Protein AF-A0A484WX35-F1 (afdb_monomer_lite)

Structure (mmCIF, N/CA/C/O backbone):
data_AF-A0A484WX35-F1
#
_entry.id   AF-A0A484WX35-F1
#
loop_
_atom_site.group_PDB
_atom_site.id
_atom_site.type_symbol
_atom_site.label_atom_id
_atom_site.label_alt_id
_atom_site.label_comp_id
_atom_site.label_asym_id
_atom_site.label_entity_id
_atom_site.label_seq_id
_atom_site.pdbx_PDB_ins_code
_atom_site.Cartn_x
_atom_site.Cartn_y
_atom_site.Cartn_z
_atom_site.occupancy
_atom_site.B_iso_or_equiv
_atom_site.auth_seq_id
_atom_site.auth_comp_id
_atom_site.auth_asym_id
_atom_site.auth_atom_id
_atom_site.pdbx_PDB_model_num
ATOM 1 N N . MET A 1 1 ? 3.132 -15.502 30.013 1.00 73.62 1 MET A N 1
ATOM 2 C CA . MET A 1 1 ? 2.222 -15.610 28.847 1.00 73.62 1 MET A CA 1
ATOM 3 C C . MET A 1 1 ? 1.231 -14.447 28.733 1.00 73.62 1 MET A C 1
ATOM 5 O O . MET A 1 1 ? 0.988 -14.011 27.617 1.00 73.62 1 MET A O 1
ATOM 9 N N . ALA A 1 2 ? 0.716 -13.881 29.837 1.00 88.44 2 ALA A N 1
ATOM 10 C CA . ALA A 1 2 ? -0.251 -12.769 29.806 1.00 88.44 2 ALA A CA 1
ATOM 11 C C . ALA A 1 2 ? 0.219 -11.498 29.056 1.00 88.44 2 ALA A C 1
ATOM 13 O O . ALA A 1 2 ? -0.561 -10.892 28.330 1.00 88.44 2 ALA A O 1
ATOM 14 N N . THR A 1 3 ? 1.499 -11.123 29.156 1.00 91.75 3 THR A N 1
ATOM 15 C CA . THR A 1 3 ? 2.064 -9.933 28.487 1.00 91.75 3 THR A CA 1
ATOM 16 C C . THR A 1 3 ? 2.015 -10.021 26.959 1.00 91.75 3 THR A C 1
ATOM 18 O O . THR A 1 3 ? 1.746 -9.033 26.283 1.00 91.75 3 THR A O 1
ATOM 21 N N . MET A 1 4 ? 2.226 -11.224 26.414 1.00 95.12 4 MET A N 1
ATOM 22 C CA . MET A 1 4 ? 2.121 -11.485 24.975 1.00 95.12 4 MET A CA 1
ATOM 23 C C . MET A 1 4 ? 0.665 -11.393 24.515 1.00 95.12 4 MET A C 1
ATOM 25 O O . MET A 1 4 ? 0.382 -10.747 23.512 1.00 95.12 4 MET A O 1
ATOM 29 N N . ALA A 1 5 ? -0.266 -11.973 25.281 1.00 93.81 5 ALA A N 1
ATOM 30 C CA . ALA A 1 5 ? -1.695 -11.911 24.975 1.00 93.81 5 ALA A CA 1
ATOM 31 C C . ALA A 1 5 ? -2.225 -10.466 24.947 1.00 93.81 5 ALA A C 1
ATOM 33 O O . ALA A 1 5 ? -3.012 -10.125 24.069 1.00 93.81 5 ALA A O 1
ATOM 34 N N . PHE A 1 6 ? -1.745 -9.605 25.851 1.00 94.88 6 PHE A N 1
ATOM 35 C CA . PHE A 1 6 ? -2.097 -8.185 25.859 1.00 94.88 6 PHE A CA 1
ATOM 36 C C . PHE A 1 6 ? -1.656 -7.466 24.576 1.00 94.88 6 PHE A C 1
ATOM 38 O O . PHE A 1 6 ? -2.465 -6.792 23.948 1.00 94.88 6 PHE A O 1
ATOM 45 N N . GLY A 1 7 ? -0.403 -7.635 24.142 1.00 95.06 7 GLY A N 1
ATOM 46 C CA . GLY A 1 7 ? 0.080 -7.024 22.897 1.00 95.06 7 GLY A CA 1
ATOM 47 C C . GLY A 1 7 ? -0.605 -7.589 21.647 1.00 95.06 7 GLY A C 1
ATOM 48 O O . GLY A 1 7 ? -1.023 -6.833 20.770 1.00 95.06 7 GLY A O 1
ATOM 49 N N . LEU A 1 8 ? -0.776 -8.913 21.586 1.00 96.00 8 LEU A N 1
ATOM 50 C CA . LEU A 1 8 ? -1.428 -9.589 20.462 1.00 96.00 8 LEU A CA 1
ATOM 51 C C . LEU A 1 8 ? -2.899 -9.194 20.316 1.00 96.00 8 LEU A C 1
ATOM 53 O O . LEU A 1 8 ? -3.369 -9.072 19.191 1.00 96.00 8 LEU A O 1
ATOM 57 N N . PHE A 1 9 ? -3.609 -8.944 21.417 1.00 96.06 9 PHE A N 1
ATOM 58 C CA . PHE A 1 9 ? -4.985 -8.451 21.377 1.00 96.06 9 PHE A CA 1
ATOM 59 C C . PHE A 1 9 ? -5.096 -7.146 20.580 1.00 96.06 9 PHE A C 1
ATOM 61 O O . PHE A 1 9 ? -5.893 -7.056 19.646 1.00 96.06 9 PHE A O 1
ATOM 68 N N . TRP A 1 10 ? -4.257 -6.159 20.899 1.00 96.75 10 TRP A N 1
ATOM 69 C CA . TRP A 1 10 ? -4.261 -4.881 20.191 1.00 96.75 10 TRP A CA 1
ATOM 70 C C . TRP A 1 10 ? -3.809 -5.030 18.742 1.00 96.75 10 TRP A C 1
ATOM 72 O O . TRP A 1 10 ? -4.426 -4.434 17.866 1.00 96.75 10 TRP A O 1
ATOM 82 N N . LEU A 1 11 ? -2.794 -5.858 18.469 1.00 96.62 11 LEU A N 1
ATOM 83 C CA . LEU A 1 11 ? -2.334 -6.135 17.104 1.00 96.62 11 LEU A CA 1
ATOM 84 C C . LEU A 1 11 ? -3.434 -6.761 16.247 1.00 96.62 11 LEU A C 1
ATOM 86 O O . LEU A 1 11 ? -3.688 -6.291 15.142 1.00 96.62 11 LEU A O 1
ATOM 90 N N . ILE A 1 12 ? -4.108 -7.791 16.760 1.00 97.38 12 ILE A N 1
ATOM 91 C CA . ILE A 1 12 ? -5.216 -8.443 16.061 1.00 97.38 12 ILE A CA 1
ATOM 92 C C . ILE A 1 12 ? -6.347 -7.440 15.846 1.00 97.38 12 ILE A C 1
ATOM 94 O O . ILE A 1 12 ? -6.882 -7.372 14.745 1.00 97.38 12 ILE A O 1
ATOM 98 N N . TRP A 1 13 ? -6.677 -6.613 16.843 1.00 96.81 13 TRP A N 1
ATOM 99 C CA . TRP A 1 13 ? -7.694 -5.575 16.681 1.00 96.81 13 TRP A CA 1
ATOM 100 C C . TRP A 1 13 ? -7.327 -4.605 15.559 1.00 96.81 13 TRP A C 1
ATOM 102 O O . TRP A 1 13 ? -8.120 -4.415 14.634 1.00 96.81 13 TRP A O 1
ATOM 112 N N . ILE A 1 14 ? -6.150 -3.974 15.610 1.00 96.12 14 ILE A N 1
ATOM 113 C CA . ILE A 1 14 ? -5.771 -2.978 14.599 1.00 96.12 14 ILE A CA 1
ATOM 114 C C . ILE A 1 14 ? -5.636 -3.617 13.221 1.00 96.12 14 ILE A C 1
ATOM 116 O O . ILE A 1 14 ? -6.026 -2.998 12.234 1.00 96.12 14 ILE A O 1
ATOM 120 N N . LEU A 1 15 ? -5.157 -4.859 13.143 1.00 96.44 15 LEU A N 1
ATOM 121 C CA . LEU A 1 15 ? -5.065 -5.609 11.901 1.00 96.44 15 LEU A CA 1
ATOM 122 C C . LEU A 1 15 ? -6.462 -5.825 11.320 1.00 96.44 15 LEU A C 1
ATOM 124 O O . LEU A 1 15 ? -6.698 -5.470 10.170 1.00 96.44 15 LEU A O 1
ATOM 128 N N . MET A 1 16 ? -7.407 -6.300 12.135 1.00 96.69 16 MET A N 1
ATOM 129 C CA . MET A 1 16 ? -8.800 -6.468 11.724 1.00 96.69 16 MET A CA 1
ATOM 130 C C . MET A 1 16 ? -9.426 -5.138 11.293 1.00 96.69 16 MET A C 1
ATOM 132 O O . MET A 1 16 ? -10.039 -5.084 10.234 1.00 96.69 16 MET A O 1
ATOM 136 N N . SER A 1 17 ? -9.228 -4.048 12.043 1.00 95.06 17 SER A N 1
ATOM 137 C CA . SER A 1 17 ? -9.738 -2.718 11.671 1.00 95.06 17 SER A CA 1
ATOM 138 C C . SER A 1 17 ? -9.109 -2.168 10.389 1.00 95.06 17 SER A C 1
ATOM 140 O O . SER A 1 17 ? -9.754 -1.397 9.682 1.00 95.06 17 SER A O 1
ATOM 142 N N . THR A 1 18 ? -7.845 -2.485 10.114 1.00 95.31 18 THR A N 1
ATOM 143 C CA . THR A 1 18 ? -7.141 -2.027 8.908 1.00 95.31 18 THR A CA 1
ATOM 144 C C . THR A 1 18 ? -7.598 -2.826 7.698 1.00 95.31 18 THR A C 1
ATOM 146 O O . THR A 1 18 ? -7.814 -2.254 6.637 1.00 95.31 18 THR A O 1
ATOM 149 N N . ILE A 1 19 ? -7.813 -4.132 7.867 1.00 95.69 19 ILE A N 1
ATOM 150 C CA . ILE A 1 19 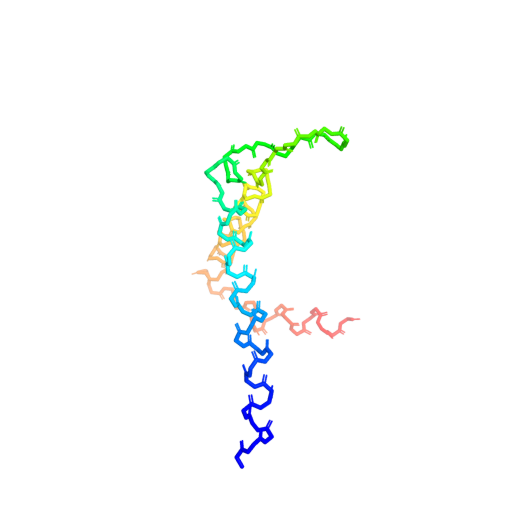? -8.344 -5.007 6.823 1.00 95.69 19 ILE A CA 1
ATOM 151 C C . ILE A 1 19 ? -9.771 -4.600 6.457 1.00 95.69 19 ILE A C 1
ATOM 153 O O . ILE A 1 19 ? -10.043 -4.408 5.279 1.00 95.69 19 ILE A O 1
ATOM 157 N N . THR A 1 20 ? -10.672 -4.420 7.428 1.00 93.69 20 THR A N 1
ATOM 158 C CA . THR A 1 20 ? -12.069 -4.058 7.132 1.00 93.69 20 THR A CA 1
ATOM 159 C C . THR A 1 20 ? -12.160 -2.711 6.424 1.00 93.69 20 THR A C 1
ATOM 161 O O . THR A 1 20 ? -12.696 -2.633 5.325 1.00 93.69 20 THR A O 1
ATOM 164 N N . ARG A 1 21 ? -11.532 -1.667 6.979 1.00 92.19 21 ARG A N 1
ATOM 165 C CA . ARG A 1 21 ? -11.521 -0.325 6.369 1.00 92.19 21 ARG A CA 1
ATOM 166 C C . ARG A 1 21 ? -10.747 -0.273 5.050 1.00 92.19 21 ARG A C 1
ATOM 168 O O . ARG A 1 21 ? -11.088 0.514 4.175 1.00 92.19 21 ARG A O 1
ATOM 175 N N . GLY A 1 22 ? -9.693 -1.075 4.922 1.00 89.75 22 GLY A N 1
ATOM 176 C CA . GLY A 1 22 ? -8.875 -1.155 3.715 1.00 89.75 22 GLY A CA 1
ATOM 177 C C . GLY A 1 22 ? -9.602 -1.847 2.567 1.00 89.75 22 GLY A C 1
ATOM 178 O O . GLY A 1 22 ? -9.543 -1.367 1.440 1.00 89.75 22 GLY A O 1
ATOM 179 N N . ILE A 1 23 ? -10.323 -2.937 2.849 1.00 91.12 23 ILE A N 1
ATOM 180 C CA . ILE A 1 23 ? -11.150 -3.632 1.856 1.00 91.12 23 ILE A CA 1
ATOM 181 C C . ILE A 1 23 ? -12.345 -2.769 1.450 1.00 91.12 23 ILE A C 1
ATOM 183 O O . ILE A 1 23 ? -12.593 -2.647 0.256 1.00 91.12 23 ILE A O 1
ATOM 187 N N . ASP A 1 24 ? -13.017 -2.104 2.393 1.00 86.06 24 ASP A N 1
ATOM 188 C CA . ASP A 1 24 ? -14.110 -1.169 2.077 1.00 86.06 24 ASP A CA 1
ATOM 189 C C . ASP A 1 24 ? -13.644 -0.011 1.171 1.00 86.06 24 ASP A C 1
ATOM 191 O O . ASP A 1 24 ? -14.422 0.528 0.385 1.00 86.06 24 ASP A O 1
ATOM 195 N N . GLY A 1 25 ? -12.362 0.361 1.254 1.00 81.69 25 GLY A N 1
ATOM 196 C CA . GLY A 1 25 ? -11.731 1.348 0.376 1.00 81.69 25 GLY A CA 1
ATOM 197 C C . GLY A 1 25 ? -11.223 0.798 -0.964 1.00 81.69 25 GLY A C 1
ATOM 198 O O . GLY A 1 25 ? -10.918 1.586 -1.861 1.00 81.69 25 GLY A O 1
ATOM 199 N N . MET A 1 26 ? -11.120 -0.526 -1.138 1.00 86.38 26 MET A N 1
ATOM 200 C CA . MET A 1 26 ? -10.676 -1.143 -2.390 1.00 86.38 26 MET A CA 1
ATOM 201 C C . MET A 1 26 ? -11.840 -1.254 -3.373 1.00 86.38 26 MET A C 1
ATOM 203 O O . MET A 1 26 ? -12.688 -2.137 -3.281 1.00 86.38 26 MET A O 1
ATOM 207 N N . SER A 1 27 ? -11.839 -0.376 -4.373 1.00 85.00 27 SER A N 1
ATOM 208 C CA . SER A 1 27 ? -12.772 -0.423 -5.496 1.00 85.00 27 SER A CA 1
ATOM 209 C C . SER A 1 27 ? -12.024 -0.471 -6.824 1.00 85.00 27 SER A C 1
ATOM 211 O O . SER A 1 27 ? -10.882 -0.029 -6.934 1.00 85.00 27 SER A O 1
ATOM 213 N N . LEU A 1 28 ? -12.682 -0.984 -7.863 1.00 80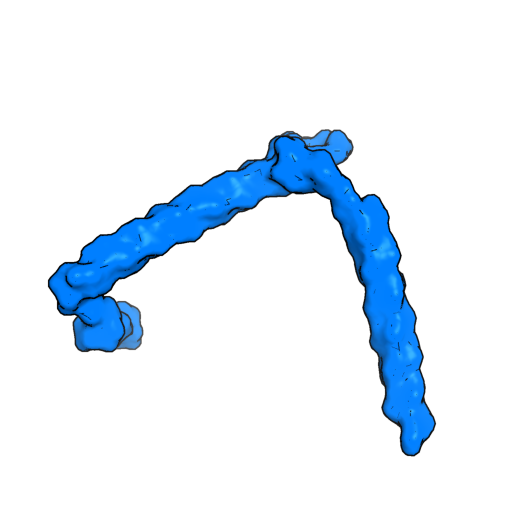.81 28 LEU A N 1
ATOM 214 C CA . LEU A 1 28 ? -12.114 -0.994 -9.213 1.00 80.81 28 LEU A CA 1
ATOM 215 C C . LEU A 1 28 ? -11.897 0.440 -9.734 1.00 80.81 28 LEU A C 1
ATOM 217 O O . LEU A 1 28 ? -10.901 0.708 -10.402 1.00 80.81 28 LEU A O 1
ATOM 221 N N . ALA A 1 29 ? -12.762 1.371 -9.312 1.00 83.94 29 ALA A N 1
ATOM 222 C CA . ALA A 1 29 ? -12.638 2.803 -9.568 1.00 83.94 29 ALA A CA 1
ATOM 223 C C . ALA A 1 29 ? -11.321 3.389 -9.027 1.00 83.94 29 ALA A C 1
ATOM 225 O O . ALA A 1 29 ? -10.691 4.189 -9.710 1.00 83.94 29 ALA A O 1
ATOM 226 N N . LEU A 1 30 ? -10.822 2.921 -7.875 1.00 84.88 30 LEU A N 1
ATOM 227 C CA . LEU A 1 30 ? -9.544 3.374 -7.313 1.00 84.88 30 LEU A CA 1
ATOM 228 C C . LEU A 1 30 ? -8.348 3.098 -8.241 1.00 84.88 30 LEU A C 1
ATOM 230 O O . LEU A 1 30 ? -7.378 3.851 -8.222 1.00 84.88 30 LEU A O 1
ATOM 234 N N . PHE A 1 31 ? -8.407 2.055 -9.072 1.00 86.50 31 PHE A N 1
ATOM 235 C CA . PHE A 1 31 ? -7.336 1.722 -10.018 1.00 86.50 31 PHE A CA 1
ATOM 236 C C . PHE A 1 31 ? -7.544 2.336 -11.404 1.00 86.50 31 PHE A C 1
ATOM 238 O O . PHE A 1 31 ? -6.564 2.645 -12.080 1.00 86.50 31 PHE A O 1
ATOM 245 N N . THR A 1 32 ? -8.796 2.498 -11.838 1.00 83.12 32 THR A N 1
ATOM 246 C CA . THR A 1 32 ? -9.121 2.910 -13.211 1.00 83.12 32 THR A CA 1
ATOM 247 C C . THR A 1 32 ? -9.468 4.385 -13.355 1.00 83.12 32 THR A C 1
ATOM 249 O O . THR A 1 32 ? -9.343 4.923 -14.452 1.00 83.12 32 THR A O 1
ATOM 252 N N . GLU A 1 33 ? -9.911 5.056 -12.291 1.00 85.88 33 GLU A N 1
ATOM 253 C CA . GLU A 1 33 ? -10.208 6.484 -12.356 1.00 85.88 33 GLU A CA 1
ATOM 254 C C . GLU A 1 33 ? -8.937 7.325 -12.306 1.00 85.88 33 GLU A C 1
ATOM 256 O O . GLU A 1 33 ? -7.978 7.065 -11.572 1.00 85.88 33 GLU A O 1
ATOM 261 N N . MET A 1 34 ? -8.967 8.385 -13.105 1.00 82.44 34 MET A N 1
ATOM 262 C CA . MET A 1 34 ? -7.956 9.428 -13.093 1.00 82.44 34 MET A CA 1
ATOM 263 C C . MET A 1 34 ? -7.992 10.145 -11.747 1.00 82.44 34 MET A C 1
ATOM 265 O O . MET A 1 34 ? -9.062 10.355 -11.180 1.00 82.44 34 MET A O 1
ATOM 269 N N . THR A 1 35 ? -6.825 10.556 -11.259 1.00 80.69 35 THR A N 1
ATOM 270 C CA . THR A 1 35 ? -6.730 11.426 -10.082 1.00 80.69 35 THR A CA 1
ATOM 271 C C . THR A 1 35 ? -7.318 12.795 -10.441 1.00 80.69 35 THR A C 1
ATOM 273 O O . THR A 1 35 ? -6.756 13.462 -11.317 1.00 80.69 35 THR A O 1
ATOM 276 N N . PRO A 1 36 ? -8.451 13.208 -9.846 1.00 73.25 36 PRO A N 1
ATOM 277 C CA . PRO A 1 36 ? -9.089 14.467 -10.173 1.00 73.25 36 PRO A CA 1
ATOM 278 C C . PRO A 1 36 ? -8.310 15.636 -9.555 1.00 73.25 36 PRO A C 1
ATOM 280 O O . PRO A 1 36 ? -7.480 15.438 -8.661 1.00 73.25 36 PRO A O 1
ATOM 283 N N . PRO A 1 37 ? -8.559 16.868 -10.027 1.00 78.06 37 PRO A N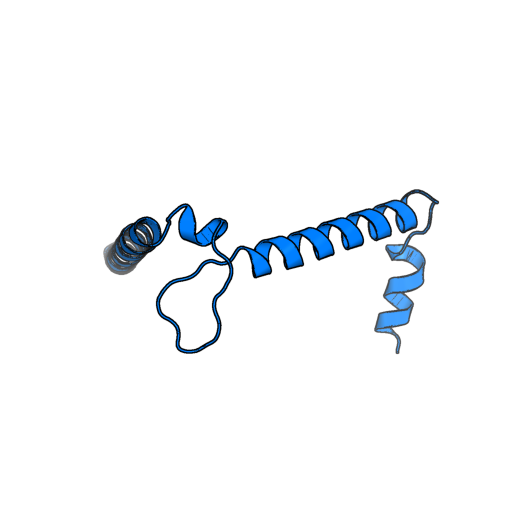 1
ATOM 284 C CA . PRO A 1 37 ? -7.948 18.062 -9.468 1.00 78.06 37 PRO A CA 1
ATOM 285 C C . PRO A 1 37 ? -8.199 18.187 -7.955 1.00 78.06 37 PRO A C 1
ATOM 287 O O . PRO A 1 37 ? -9.239 17.731 -7.462 1.00 78.06 37 PRO A O 1
ATOM 290 N N . PRO A 1 38 ? -7.292 18.854 -7.216 1.00 73.69 38 PRO A N 1
ATOM 291 C CA . PRO A 1 38 ? -7.468 19.110 -5.791 1.00 73.69 38 PRO A CA 1
ATOM 292 C C . PRO A 1 38 ? -8.837 19.743 -5.506 1.00 73.69 38 PRO A C 1
ATOM 294 O O . PRO A 1 38 ? -9.312 20.560 -6.292 1.00 73.69 38 PRO A O 1
ATOM 297 N N . ASN A 1 39 ? -9.446 19.398 -4.368 1.00 74.38 39 ASN A N 1
ATOM 298 C CA . ASN A 1 39 ? -10.765 19.888 -3.935 1.00 74.38 39 ASN A CA 1
ATOM 299 C C . ASN A 1 39 ? -11.986 19.342 -4.716 1.00 74.38 39 ASN A C 1
ATOM 301 O O . ASN A 1 39 ? -13.078 19.897 -4.609 1.00 74.38 39 ASN A O 1
ATOM 305 N N . THR A 1 40 ? -11.831 18.248 -5.469 1.00 73.62 40 THR A N 1
ATOM 306 C CA . THR A 1 40 ? -12.952 17.516 -6.090 1.00 73.62 40 THR A CA 1
ATOM 307 C C . THR A 1 40 ? -13.165 16.180 -5.374 1.00 73.62 40 THR A C 1
ATOM 309 O O . THR A 1 40 ? -12.199 15.482 -5.079 1.00 73.62 40 THR A O 1
ATOM 312 N N . ALA A 1 41 ? -14.417 15.831 -5.061 1.00 71.81 41 ALA A N 1
ATOM 313 C CA . ALA A 1 41 ? -14.748 14.566 -4.404 1.00 71.81 41 ALA A CA 1
ATOM 314 C C . ALA A 1 41 ? -14.616 13.373 -5.372 1.00 71.81 41 ALA A C 1
ATOM 316 O O . ALA A 1 41 ? -15.057 13.461 -6.517 1.00 71.81 41 ALA A O 1
ATOM 317 N N . GLY A 1 42 ? -14.071 12.252 -4.886 1.00 73.25 42 GLY A N 1
ATOM 318 C CA . GLY A 1 42 ? -13.863 11.028 -5.675 1.00 73.25 42 GLY A CA 1
ATOM 319 C C . GLY A 1 42 ? -12.486 10.954 -6.343 1.00 73.25 42 GLY A C 1
ATOM 320 O O . GLY A 1 42 ? -11.611 11.770 -6.050 1.00 73.25 42 GLY A O 1
ATOM 321 N N . GLY A 1 43 ? -12.292 9.963 -7.222 1.00 76.94 43 GLY A N 1
ATOM 322 C CA . GLY A 1 43 ? -11.057 9.788 -7.986 1.00 76.94 43 GLY A CA 1
ATOM 323 C C . GLY A 1 43 ? -10.242 8.539 -7.675 1.00 76.94 43 GLY A C 1
ATOM 324 O O . GLY A 1 43 ? -10.364 7.937 -6.609 1.00 76.94 43 GLY A O 1
ATOM 325 N N . GLY A 1 44 ? -9.347 8.199 -8.605 1.00 85.81 44 GLY A N 1
ATOM 326 C CA . GLY A 1 44 ? -8.465 7.039 -8.500 1.00 85.81 44 GLY A CA 1
ATOM 327 C C . GLY A 1 44 ? -6.980 7.368 -8.656 1.00 85.81 44 GLY A C 1
ATOM 328 O O . GLY A 1 44 ? -6.549 8.520 -8.756 1.00 85.81 44 GLY A O 1
ATOM 329 N N . LEU A 1 45 ? -6.177 6.312 -8.661 1.00 90.44 45 LEU A N 1
ATOM 330 C CA . LEU A 1 45 ? -4.719 6.325 -8.729 1.00 90.44 45 LEU A CA 1
ATOM 331 C C . LEU A 1 45 ? -4.198 5.978 -10.131 1.00 90.44 45 LEU A C 1
ATOM 333 O O . LEU A 1 45 ? -3.004 5.715 -10.282 1.00 90.44 45 LEU A O 1
ATOM 337 N N . ALA A 1 46 ? -5.052 5.981 -11.161 1.00 89.56 46 ALA A N 1
ATOM 338 C CA . ALA A 1 46 ? -4.676 5.535 -12.504 1.00 89.56 46 ALA A CA 1
ATOM 339 C C . ALA A 1 46 ? -3.446 6.282 -13.050 1.00 89.56 46 ALA A C 1
ATOM 341 O O . ALA A 1 46 ? -2.539 5.666 -13.606 1.00 89.56 46 ALA A O 1
ATOM 342 N N . ASN A 1 47 ? -3.363 7.595 -12.813 1.00 90.75 47 ASN A N 1
ATOM 343 C CA . ASN A 1 47 ? -2.221 8.415 -13.232 1.00 90.75 47 ASN A CA 1
ATOM 344 C C . ASN A 1 47 ? -0.918 8.031 -12.519 1.00 90.75 47 ASN A C 1
ATOM 346 O O . ASN A 1 47 ? 0.140 7.991 -13.146 1.00 90.75 47 ASN A O 1
ATOM 350 N N . ALA A 1 48 ? -0.990 7.730 -11.220 1.00 90.25 48 ALA A N 1
ATOM 351 C CA . ALA A 1 48 ? 0.172 7.308 -10.447 1.00 90.25 48 ALA A CA 1
ATOM 352 C C . ALA A 1 48 ? 0.672 5.933 -10.916 1.00 90.25 48 ALA A C 1
ATOM 354 O O . ALA A 1 48 ? 1.868 5.756 -11.128 1.00 90.25 48 ALA A O 1
ATOM 355 N N . LEU A 1 49 ? -0.241 4.989 -11.166 1.00 92.19 49 LEU A N 1
ATOM 356 C CA . LEU A 1 49 ? 0.094 3.656 -11.673 1.00 92.19 49 LEU A CA 1
ATOM 357 C C . LEU A 1 49 ? 0.683 3.707 -13.084 1.00 92.19 49 LEU A C 1
ATOM 359 O O . LEU A 1 49 ? 1.688 3.050 -13.346 1.00 92.19 49 LEU A O 1
ATOM 363 N N . ALA A 1 50 ? 0.104 4.513 -13.976 1.00 92.88 50 ALA A N 1
ATOM 364 C CA . ALA A 1 50 ? 0.621 4.705 -15.326 1.00 92.88 50 ALA A CA 1
ATOM 365 C C . ALA A 1 50 ? 2.023 5.336 -15.309 1.00 92.88 50 ALA A C 1
ATOM 367 O O . ALA A 1 50 ? 2.924 4.851 -15.993 1.00 92.88 50 ALA A O 1
ATOM 368 N N . GLY A 1 51 ? 2.231 6.370 -14.484 1.00 93.31 51 GLY A N 1
ATOM 369 C CA . GLY A 1 51 ? 3.532 7.014 -14.312 1.00 93.31 51 GLY A CA 1
ATOM 370 C C . GLY A 1 51 ? 4.588 6.058 -13.753 1.00 93.31 51 GLY A C 1
ATOM 371 O O . GLY A 1 51 ? 5.656 5.908 -14.343 1.00 93.31 51 GLY A O 1
ATOM 372 N N . SER A 1 52 ? 4.284 5.353 -12.658 1.00 95.06 52 SER A N 1
ATOM 373 C CA . SER A 1 52 ? 5.192 4.360 -12.072 1.00 95.06 52 SER A CA 1
ATOM 374 C C . SER A 1 52 ? 5.481 3.207 -13.032 1.00 95.06 52 SER A C 1
ATOM 376 O O . SER A 1 52 ? 6.637 2.820 -13.177 1.00 95.06 52 SER A O 1
ATOM 378 N N . GLY A 1 53 ? 4.470 2.687 -13.731 1.00 95.75 53 GLY A N 1
ATOM 379 C CA . GLY A 1 53 ? 4.639 1.628 -14.725 1.00 95.75 53 GLY A CA 1
ATOM 380 C C . GLY A 1 53 ? 5.539 2.054 -15.884 1.00 95.75 53 GLY A C 1
ATOM 381 O O . GLY A 1 53 ? 6.439 1.308 -16.264 1.00 95.75 53 GLY A O 1
ATOM 382 N N . LEU A 1 54 ? 5.361 3.277 -16.394 1.00 96.19 54 LEU A N 1
ATOM 383 C CA . LEU A 1 54 ? 6.216 3.844 -17.437 1.00 96.19 54 LEU A CA 1
ATOM 384 C C . LEU A 1 54 ? 7.671 3.970 -16.965 1.00 96.19 54 LEU A C 1
ATOM 386 O O . LEU A 1 54 ? 8.585 3.590 -17.696 1.00 96.19 54 LEU A O 1
ATOM 390 N N . LEU A 1 55 ? 7.895 4.464 -15.744 1.00 95.75 55 LEU A N 1
ATOM 391 C CA . LEU A 1 55 ? 9.239 4.594 -15.175 1.00 95.75 55 LEU A CA 1
ATOM 392 C C . LEU A 1 55 ? 9.904 3.231 -14.956 1.00 95.75 55 LEU A C 1
ATOM 394 O O . LEU A 1 55 ? 11.067 3.066 -15.309 1.00 95.75 55 LEU A O 1
ATOM 398 N N . ILE A 1 56 ? 9.174 2.248 -14.425 1.00 96.00 56 ILE A N 1
ATOM 399 C CA . ILE A 1 56 ? 9.679 0.883 -14.222 1.00 96.00 56 ILE A CA 1
ATOM 400 C C . ILE A 1 56 ? 10.022 0.232 -15.562 1.00 96.00 56 ILE A C 1
ATOM 402 O O . ILE A 1 56 ? 11.068 -0.407 -15.677 1.00 96.00 56 ILE A O 1
ATOM 406 N N . LEU A 1 57 ? 9.175 0.410 -16.578 1.00 96.81 57 LEU A N 1
ATOM 407 C CA . LEU A 1 57 ? 9.419 -0.101 -17.924 1.00 96.81 57 LEU A CA 1
ATOM 408 C C . LEU A 1 57 ? 10.724 0.472 -18.470 1.00 96.81 57 LEU A C 1
ATOM 410 O O . LEU A 1 57 ? 11.614 -0.291 -18.839 1.00 96.81 57 LEU A O 1
ATOM 414 N N . TRP A 1 58 ? 10.873 1.796 -18.473 1.00 94.56 58 TRP A N 1
ATOM 415 C CA . TRP A 1 58 ? 12.088 2.431 -18.977 1.00 94.56 58 TRP A CA 1
ATOM 416 C C . TRP A 1 58 ? 13.319 2.068 -18.152 1.00 94.56 58 TRP A C 1
ATOM 418 O O . TRP A 1 58 ? 14.347 1.739 -18.734 1.00 94.56 58 TRP A O 1
ATOM 428 N N . ALA A 1 59 ? 13.220 2.045 -16.822 1.00 91.38 59 ALA A N 1
ATOM 429 C CA .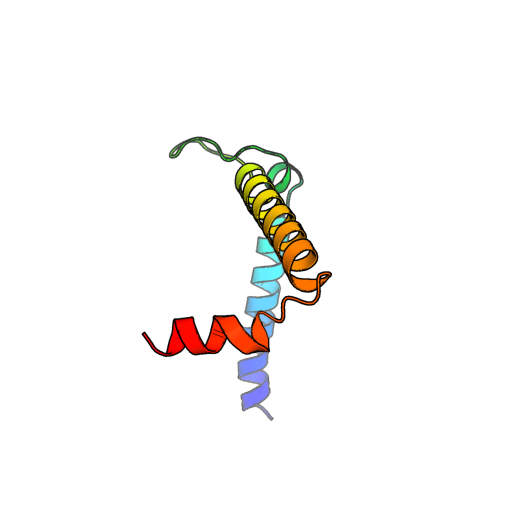 ALA A 1 59 ? 14.310 1.607 -15.955 1.00 91.38 59 ALA A CA 1
ATOM 430 C C . ALA A 1 59 ? 14.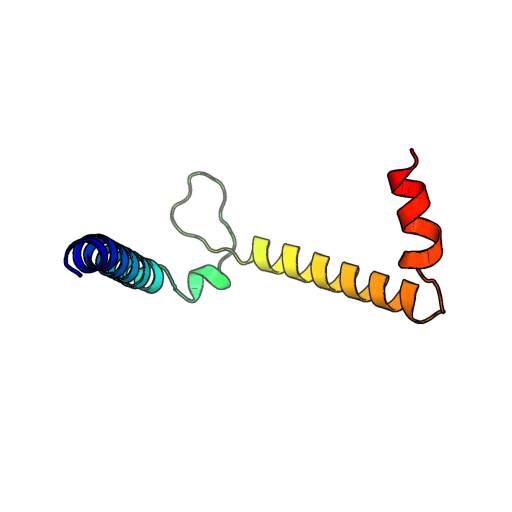743 0.172 -16.278 1.00 91.38 59 ALA A C 1
ATOM 432 O O . ALA A 1 59 ? 15.935 -0.100 -16.368 1.00 91.38 59 ALA A O 1
ATOM 433 N N . THR A 1 60 ? 13.787 -0.728 -16.521 1.00 91.69 60 THR A N 1
ATOM 434 C CA . THR A 1 60 ? 14.056 -2.128 -16.877 1.00 91.69 60 THR A CA 1
ATOM 435 C C . THR A 1 60 ? 14.692 -2.240 -18.260 1.00 91.69 60 THR A C 1
ATOM 437 O O . THR A 1 60 ? 15.658 -2.981 -18.426 1.00 91.69 60 THR A O 1
ATOM 440 N N . VAL A 1 61 ? 14.202 -1.479 -19.243 1.00 93.88 61 VAL A N 1
ATOM 441 C CA . VAL A 1 61 ? 14.774 -1.427 -20.597 1.00 93.88 61 VAL A CA 1
ATOM 442 C C . VAL A 1 61 ? 16.205 -0.907 -20.553 1.00 93.88 61 VAL A C 1
ATOM 444 O O . VAL A 1 61 ? 17.090 -1.549 -21.108 1.00 93.88 61 VAL A O 1
ATOM 447 N N . PHE A 1 62 ? 16.458 0.210 -19.872 1.00 88.19 62 PHE A N 1
ATOM 448 C CA . PHE A 1 62 ? 17.804 0.767 -19.755 1.00 88.19 62 PHE A CA 1
ATOM 449 C C . PHE A 1 62 ? 18.734 -0.138 -18.953 1.00 88.19 62 PHE A C 1
ATOM 451 O O . PHE A 1 62 ? 19.882 -0.310 -19.345 1.00 88.19 62 PHE A O 1
ATOM 458 N N . TRP A 1 63 ? 18.248 -0.757 -17.876 1.00 83.31 63 TRP A N 1
ATOM 459 C CA . TRP A 1 63 ? 19.020 -1.713 -17.086 1.00 83.31 63 TRP A CA 1
ATOM 460 C C . TRP A 1 63 ? 19.437 -2.927 -17.916 1.00 83.31 63 TRP A C 1
ATOM 462 O O . TRP A 1 63 ? 20.615 -3.276 -17.968 1.00 83.31 63 TRP A O 1
ATOM 472 N N . TYR A 1 64 ? 18.482 -3.548 -18.611 1.00 86.81 64 TYR A N 1
ATOM 473 C CA . TYR A 1 64 ? 18.748 -4.692 -19.473 1.00 86.81 64 TYR A CA 1
ATOM 474 C C . TYR A 1 64 ? 19.652 -4.308 -20.652 1.00 86.81 64 TYR A C 1
ATOM 476 O O . TYR A 1 64 ? 20.637 -4.993 -20.913 1.00 86.81 64 TYR A O 1
ATOM 484 N N . ALA A 1 65 ? 19.386 -3.177 -21.313 1.00 82.75 65 ALA A N 1
ATOM 485 C CA . ALA A 1 65 ? 20.207 -2.670 -22.410 1.00 82.75 65 ALA A CA 1
ATOM 486 C C . ALA A 1 65 ? 21.650 -2.359 -21.969 1.00 82.75 65 ALA A C 1
ATOM 488 O O . ALA A 1 65 ? 22.592 -2.724 -22.668 1.00 82.75 65 ALA A O 1
ATOM 489 N N . ALA A 1 66 ? 21.844 -1.756 -20.795 1.00 77.25 66 ALA A N 1
ATOM 490 C CA . ALA A 1 66 ? 23.169 -1.473 -20.248 1.00 77.25 66 ALA A CA 1
ATOM 491 C C . ALA A 1 66 ? 23.917 -2.752 -19.828 1.00 77.25 66 ALA A C 1
ATOM 493 O O . ALA A 1 66 ? 25.106 -2.888 -20.109 1.00 77.25 66 ALA A O 1
ATOM 494 N N . GLY A 1 67 ? 23.226 -3.705 -19.194 1.00 69.81 67 GLY A N 1
ATOM 495 C CA . GLY A 1 67 ? 23.839 -4.923 -18.658 1.00 69.81 67 GLY A CA 1
ATOM 496 C C . GLY A 1 67 ? 24.110 -6.013 -19.699 1.00 69.81 67 GLY A C 1
ATOM 497 O O . GLY A 1 67 ? 25.153 -6.660 -19.651 1.00 69.81 67 GLY A O 1
ATOM 498 N N . HIS A 1 68 ? 23.219 -6.220 -20.675 1.00 70.88 68 HIS A N 1
ATOM 499 C CA . HIS A 1 68 ? 23.351 -7.338 -21.624 1.00 70.88 68 HIS A CA 1
ATOM 500 C C . HIS A 1 68 ? 24.544 -7.210 -22.590 1.00 70.88 68 HIS A C 1
ATOM 502 O O . HIS A 1 68 ? 24.967 -8.206 -23.171 1.00 70.88 68 HIS A O 1
ATOM 508 N N . HIS A 1 69 ? 25.118 -6.011 -22.734 1.00 65.19 69 HIS A N 1
ATOM 509 C CA . HIS A 1 69 ? 26.335 -5.771 -23.515 1.00 65.19 69 HIS A CA 1
ATOM 510 C C . HIS A 1 69 ? 27.634 -5.886 -22.688 1.00 65.19 69 HIS A C 1
ATOM 512 O O . HIS A 1 69 ? 28.686 -5.454 -23.151 1.00 65.19 69 HIS A O 1
ATOM 518 N N . GLY A 1 70 ? 27.593 -6.463 -21.479 1.00 59.69 70 GLY A N 1
ATOM 519 C CA . GLY A 1 70 ? 28.776 -6.619 -20.616 1.00 59.69 70 GLY A CA 1
ATOM 520 C C . GLY A 1 70 ? 29.182 -5.339 -19.875 1.00 59.69 70 GLY A C 1
ATOM 521 O O . GLY A 1 70 ? 30.305 -5.232 -19.388 1.00 59.69 70 GLY A O 1
ATOM 522 N N . GLY A 1 71 ? 28.284 -4.352 -19.803 1.00 61.22 71 GLY A N 1
ATOM 523 C CA . GLY A 1 71 ? 28.462 -3.144 -19.007 1.00 61.22 71 GLY A CA 1
ATOM 524 C C . GLY A 1 71 ? 28.161 -3.415 -17.537 1.00 61.22 71 GLY A C 1
ATOM 525 O O . GLY A 1 71 ? 27.053 -3.157 -17.069 1.00 61.22 71 GLY A O 1
ATOM 526 N N . ASP A 1 72 ? 29.144 -3.922 -16.795 1.00 63.91 72 ASP A N 1
ATOM 527 C CA . ASP A 1 72 ? 29.037 -4.101 -15.347 1.00 63.91 72 ASP A CA 1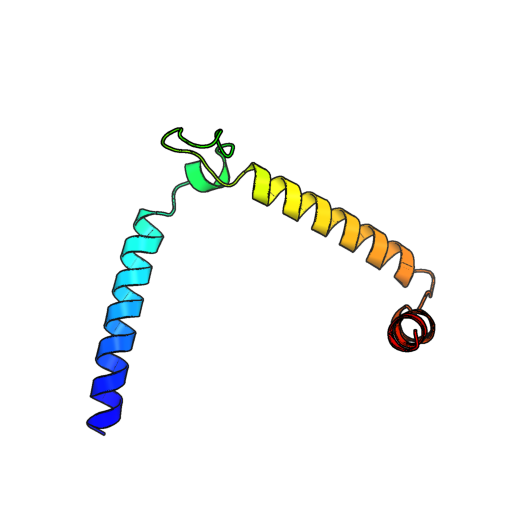
ATOM 528 C C . ASP A 1 72 ? 28.957 -2.732 -14.645 1.00 63.91 72 ASP A C 1
ATOM 530 O O . ASP A 1 72 ? 29.964 -2.146 -14.234 1.00 63.91 72 ASP A O 1
ATOM 534 N N . LEU A 1 73 ? 27.742 -2.218 -14.433 1.00 62.25 73 LEU A N 1
ATOM 535 C CA . LEU A 1 73 ? 27.508 -1.029 -13.594 1.00 62.25 73 LEU A CA 1
ATOM 536 C C . LEU A 1 73 ? 27.997 -1.242 -12.146 1.00 62.25 73 LEU A C 1
ATOM 538 O O . LEU A 1 73 ? 28.311 -0.278 -11.447 1.00 62.25 73 LEU A O 1
ATOM 542 N N . SER A 1 74 ? 28.126 -2.508 -11.728 1.00 61.78 74 SER A N 1
ATOM 543 C CA . SER A 1 74 ? 28.709 -2.920 -10.447 1.00 61.78 74 SER A CA 1
ATOM 544 C C . SER A 1 74 ? 30.238 -2.792 -10.391 1.00 61.78 74 SER A C 1
ATOM 546 O O . SER A 1 74 ? 30.779 -2.688 -9.293 1.00 61.78 74 SER A O 1
ATOM 548 N N . GLY A 1 75 ? 30.938 -2.831 -11.530 1.00 59.28 75 GLY A N 1
ATOM 549 C CA . GLY A 1 75 ? 32.404 -2.853 -11.581 1.00 59.28 75 GLY A CA 1
ATOM 550 C C . GLY A 1 75 ? 33.049 -1.481 -11.794 1.00 59.28 75 GLY A C 1
ATOM 551 O O . GLY A 1 75 ? 34.144 -1.243 -11.294 1.00 59.28 75 GLY A O 1
ATOM 552 N N . GLY A 1 76 ? 32.378 -0.570 -12.510 1.00 63.72 76 GLY A N 1
ATOM 553 C CA . GLY A 1 76 ? 32.966 0.720 -12.904 1.00 63.72 76 GLY A CA 1
ATOM 554 C C . GLY A 1 76 ? 32.202 1.965 -12.457 1.00 63.72 76 GLY A C 1
ATOM 555 O O . GLY A 1 76 ? 32.827 2.956 -12.103 1.00 63.72 76 GLY A O 1
ATOM 556 N N . VAL A 1 77 ? 30.868 1.941 -12.444 1.00 66.88 77 VAL A N 1
ATOM 557 C CA . VAL A 1 77 ? 30.058 3.163 -12.267 1.00 66.88 77 VAL A CA 1
ATOM 558 C C . VAL A 1 77 ? 29.772 3.460 -10.794 1.00 66.88 77 VAL A C 1
ATOM 560 O O . VAL A 1 77 ? 29.923 4.595 -10.345 1.00 66.88 77 VAL A O 1
ATOM 563 N N . TRP A 1 78 ? 29.410 2.444 -10.009 1.00 66.19 78 TRP A N 1
ATOM 564 C CA . TRP A 1 78 ? 29.045 2.624 -8.598 1.00 66.19 78 TRP A CA 1
ATOM 565 C C . TRP A 1 78 ? 30.176 3.160 -7.698 1.00 66.19 78 TRP A C 1
ATOM 567 O O . TRP A 1 78 ? 29.916 4.070 -6.908 1.00 66.19 78 TRP A O 1
ATOM 577 N N . PRO A 1 79 ? 31.441 2.706 -7.839 1.00 65.75 79 PRO A N 1
ATOM 578 C CA . PRO A 1 79 ? 32.553 3.259 -7.065 1.00 65.75 79 PRO A CA 1
ATOM 579 C C . PRO A 1 79 ? 32.839 4.735 -7.370 1.00 65.75 79 PRO A C 1
ATOM 581 O O . PRO A 1 79 ? 33.335 5.446 -6.507 1.00 65.75 79 PRO A O 1
ATOM 584 N N . GLN A 1 80 ? 32.521 5.209 -8.579 1.00 66.62 80 GLN A N 1
ATOM 585 C CA . GLN A 1 80 ? 32.821 6.574 -9.032 1.00 66.62 80 GLN A CA 1
ATOM 586 C C . GLN A 1 80 ? 31.766 7.589 -8.579 1.00 66.62 80 GLN A C 1
ATOM 588 O O . GLN A 1 80 ? 32.096 8.742 -8.329 1.00 66.62 80 GLN A O 1
ATOM 593 N N . ILE A 1 81 ? 30.516 7.147 -8.419 1.00 65.50 81 ILE A N 1
ATOM 594 C CA . ILE A 1 81 ? 29.418 7.960 -7.873 1.00 65.50 81 ILE A CA 1
ATOM 595 C C . ILE A 1 81 ? 29.550 8.130 -6.351 1.00 65.50 81 ILE A C 1
ATOM 597 O O . ILE A 1 81 ? 29.164 9.163 -5.822 1.00 65.50 81 ILE A O 1
ATOM 601 N N . LEU A 1 82 ? 30.095 7.133 -5.647 1.00 66.50 82 LEU A N 1
ATOM 602 C CA . LEU A 1 82 ? 30.304 7.175 -4.192 1.00 66.50 82 LEU A CA 1
ATOM 603 C C . LEU A 1 82 ? 31.626 7.846 -3.773 1.00 66.50 82 LEU A C 1
ATOM 605 O O . LEU A 1 82 ? 31.807 8.132 -2.592 1.00 66.50 82 LEU A O 1
ATOM 609 N N . ALA A 1 83 ? 32.558 8.042 -4.712 1.00 71.50 83 ALA A N 1
ATOM 610 C CA . ALA A 1 83 ? 33.873 8.642 -4.466 1.00 71.50 83 ALA A CA 1
ATOM 611 C C . ALA A 1 83 ? 33.951 10.152 -4.780 1.00 71.50 83 ALA A C 1
ATOM 613 O O . ALA A 1 83 ? 35.025 10.736 -4.623 1.00 71.50 83 ALA A O 1
ATOM 614 N N . GLY A 1 84 ? 32.851 10.766 -5.233 1.00 56.59 84 GLY A N 1
ATOM 615 C CA . GLY A 1 84 ? 32.678 12.222 -5.336 1.00 56.59 84 GLY A CA 1
ATOM 616 C C . GLY A 1 84 ? 31.809 12.751 -4.206 1.00 56.59 84 GLY A C 1
ATOM 617 O O . GLY A 1 84 ? 32.074 13.890 -3.766 1.00 56.59 84 GLY A O 1
#

Secondary structure (DSSP, 8-state):
-HHHHHHHHHHHHHHHHHHHHHHHH--HHHHHS--PPTT-S---SHHHHHHHHHHHHHHHHHHHHHHHTT--TTTTTHHHHH--

InterPro domains:
  IPR051408 Binding-protein-dependent phosphate transport system permease [PTHR42922] (1-65)

pLDDT: mean 83.46, std 12.04, range [56.59, 97.38]

Organism: NCBI:txid69218

Sequence (84 aa):
MATMAFGLFWLIWILMSTITRGIDGMSLALFTEMTPPPNTAGGGLANALAGSGLLILWATVFWYAAGHHGGDLSGGVWPQILAG

Radius of gyration: 22.52 Å; chains: 1; bounding box: 49×36×53 Å

Foldseek 3Di:
DVVVVVVVVVVVVVVVVCVVVVVVVDDPQQQPFDADDPPDPDTHCVVVCVVVVVVVVVVVVVVCVCPVVPNPCVPPVVVVVVVD